Protein AF-A0A0D2K840-F1 (afdb_monomer_lite)

InterPro domains:
  IPR000086 NUDIX hydrolase domain [PF00293] (49-90)
  IPR000086 NUDIX hydrolase domain [PS51462] (26-147)
  IPR015797 NUDIX hydrolase-like domain superfamily [SSF55811] (20-105)
  IPR020084 NUDIX hydrolase, conserved site [PS00893] (66-87)
  IPR047198 Diphosphoinositol polyphosphate phosphohydrolase-like, NUDIX domain [cd04666] (29-93)

Sequence (147 aa):
MPTSVGGPAPISSRQGRDKQRYTEDGARLVAGCIPIRYKGAPGCAGDVEVLLITSRGGKGWVFPKGGWEDDESVESAAKRETVEEAGVRGAIEVSLPEASVICRHQWMRDALQTLAQSRGWDLGTAGGQGDAAGPPGAQFDSGSASL

Secondary structure (DSSP, 8-state):
-----S-PPPSS----STTB-B-TT-PBPEEE---EEE-S-TTS---EEE--EE-TTSSSEE-SEEEPBTTS-HHHHHHHHHHHHH-------S-HHHHHHH-S-HHHHHHHHHHHHHTT-----S-------PPPP----------

Foldseek 3Di:
DPPPFDDDAPPDDDDDCPFFDADPVGHTDKAADFDWDFDDDPPDRTDIDTDWDADPVNPDTDGQMDTDGNPDDSLVRHQNSCCVRPVDGDDDPDDLLVCLVPPPDPVVVVVSVVVCVVVVHDSDDPDDDDDDDDDDDDDPDPDDDDD

Radius of gyration: 18.01 Å; chains: 1; bounding box: 46×38×40 Å

Organism: NCBI:txid145388

pLDDT: mean 75.03, std 22.25, range [23.34, 94.81]

Struc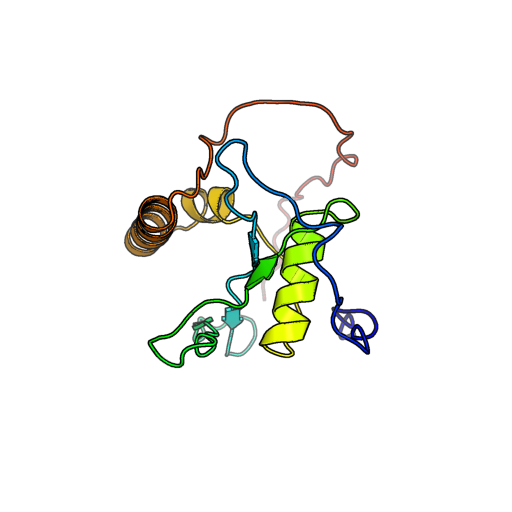ture (mmCIF, N/CA/C/O backbone):
data_AF-A0A0D2K840-F1
#
_entry.id   AF-A0A0D2K840-F1
#
loop_
_atom_site.group_PDB
_atom_site.id
_atom_site.type_symbol
_atom_site.label_atom_id
_atom_site.label_alt_id
_atom_site.label_comp_id
_atom_site.label_asym_id
_atom_site.label_entity_id
_atom_site.label_seq_id
_atom_site.pdbx_PDB_ins_code
_atom_site.Cartn_x
_atom_site.Cartn_y
_atom_site.Cartn_z
_atom_site.occupancy
_atom_site.B_iso_or_equiv
_atom_site.auth_seq_id
_atom_site.auth_comp_id
_atom_site.auth_asym_id
_atom_site.auth_atom_id
_atom_site.pdbx_PDB_model_num
ATOM 1 N N . MET A 1 1 ? -29.984 -2.165 4.321 1.00 33.41 1 MET A N 1
ATOM 2 C CA . MET A 1 1 ? -29.510 -3.065 3.247 1.00 33.41 1 MET A CA 1
ATOM 3 C C . MET A 1 1 ? -27.991 -3.044 3.289 1.00 33.41 1 MET A C 1
ATOM 5 O O . MET A 1 1 ? -27.469 -1.937 3.223 1.00 33.41 1 MET A O 1
ATOM 9 N N . PRO A 1 2 ? -27.264 -4.162 3.457 1.00 42.03 2 PRO A N 1
ATOM 10 C CA . PRO A 1 2 ? -25.822 -4.119 3.269 1.00 42.03 2 PRO A CA 1
ATOM 11 C C . PRO A 1 2 ? -25.580 -3.869 1.779 1.00 42.03 2 PRO A C 1
ATOM 13 O O . PRO A 1 2 ? -25.941 -4.688 0.935 1.00 42.03 2 PRO A O 1
ATOM 16 N N . THR A 1 3 ? -25.045 -2.702 1.436 1.00 41.78 3 THR A N 1
ATOM 17 C CA . THR A 1 3 ? -24.464 -2.477 0.117 1.00 41.78 3 THR A CA 1
ATOM 18 C C . THR A 1 3 ? -23.320 -3.473 -0.012 1.00 41.78 3 THR A C 1
ATOM 20 O O . THR A 1 3 ? -22.365 -3.439 0.759 1.00 41.78 3 THR A O 1
ATOM 23 N N . SER A 1 4 ? -23.452 -4.436 -0.923 1.00 45.66 4 SER A N 1
ATOM 24 C CA . SER A 1 4 ? -22.377 -5.376 -1.232 1.00 45.66 4 SER A CA 1
ATOM 25 C C . SER A 1 4 ? -21.223 -4.582 -1.837 1.00 45.66 4 SER A C 1
ATOM 27 O O . SER A 1 4 ? -21.183 -4.344 -3.044 1.00 45.66 4 SER A O 1
ATOM 29 N N . VAL A 1 5 ? -20.310 -4.101 -0.995 1.00 51.94 5 VAL A N 1
ATOM 30 C CA . VAL A 1 5 ? -19.092 -3.435 -1.444 1.00 51.94 5 VAL A CA 1
ATOM 31 C C . VAL A 1 5 ? -18.189 -4.506 -2.051 1.00 51.94 5 VAL A C 1
ATOM 33 O O . VAL A 1 5 ? -17.613 -5.331 -1.346 1.00 51.94 5 VAL A O 1
ATOM 36 N N . GLY A 1 6 ? -18.084 -4.490 -3.379 1.00 53.41 6 GLY A N 1
ATOM 37 C CA . GLY A 1 6 ? -17.203 -5.362 -4.151 1.00 53.41 6 GLY A CA 1
ATOM 38 C C . GLY A 1 6 ? -17.972 -6.315 -5.061 1.00 53.41 6 GLY A C 1
ATOM 39 O O . GLY A 1 6 ? -18.676 -7.206 -4.595 1.00 53.41 6 GLY A O 1
ATOM 40 N N . GLY A 1 7 ? -17.797 -6.140 -6.374 1.00 56.78 7 GLY A N 1
ATOM 41 C CA . GLY A 1 7 ? -18.183 -7.138 -7.376 1.00 56.78 7 GLY A CA 1
ATOM 42 C C . GLY A 1 7 ? -17.394 -8.453 -7.224 1.00 56.78 7 GLY A C 1
ATOM 43 O O . GLY A 1 7 ? -16.625 -8.605 -6.274 1.00 56.78 7 GLY A O 1
ATOM 44 N N . PRO A 1 8 ? -17.542 -9.429 -8.135 1.00 60.00 8 PRO A N 1
ATOM 45 C CA . PRO A 1 8 ? -16.850 -10.719 -8.045 1.00 60.00 8 PRO A CA 1
ATOM 46 C C . PRO A 1 8 ? -15.324 -10.570 -7.927 1.00 60.00 8 PRO A C 1
ATOM 48 O O . PRO A 1 8 ? -14.746 -9.549 -8.293 1.00 60.00 8 PRO A O 1
ATOM 51 N N . ALA A 1 9 ? -14.665 -11.558 -7.310 1.00 58.28 9 ALA A N 1
ATOM 52 C CA . ALA A 1 9 ? -13.205 -11.524 -7.142 1.00 58.28 9 ALA A CA 1
ATOM 53 C C . ALA A 1 9 ? -12.601 -11.821 -8.505 1.00 58.28 9 ALA A C 1
ATOM 55 O O . ALA A 1 9 ? -13.178 -12.653 -9.211 1.00 58.28 9 ALA A O 1
ATOM 56 N N . PRO A 1 10 ? -11.455 -11.230 -8.871 1.00 62.00 10 PRO A N 1
ATOM 57 C CA . PRO A 1 10 ? -10.674 -11.817 -9.940 1.00 62.00 10 PRO A CA 1
ATOM 58 C C . PRO A 1 10 ? -10.399 -13.281 -9.565 1.00 62.00 10 PRO A C 1
ATOM 60 O O . PRO A 1 10 ? -9.807 -13.566 -8.527 1.00 62.00 10 PRO A O 1
ATOM 63 N N . ILE A 1 11 ? -10.903 -14.211 -10.379 1.00 63.81 11 ILE A N 1
ATOM 64 C CA . ILE A 1 11 ? -10.753 -15.664 -10.174 1.00 63.81 11 ILE A CA 1
ATOM 65 C C . ILE A 1 11 ? -9.340 -16.162 -10.514 1.00 63.81 11 ILE A C 1
ATOM 67 O O . ILE 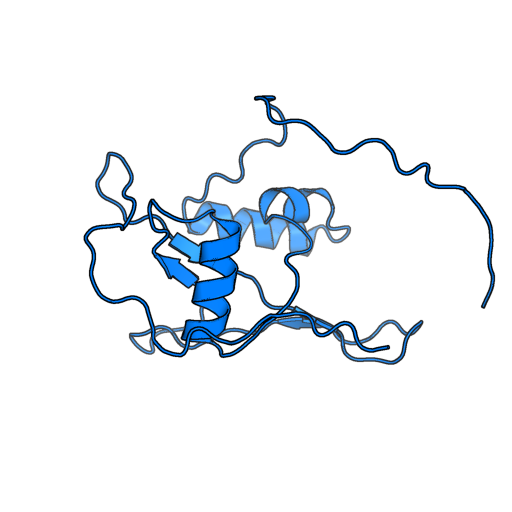A 1 11 ? -9.028 -17.334 -10.328 1.00 63.81 11 ILE A O 1
ATOM 71 N N . SER A 1 12 ? -8.484 -15.271 -11.012 1.00 66.69 12 SER A N 1
ATOM 72 C CA . SER A 1 12 ? -7.088 -15.529 -11.341 1.00 66.69 12 SER A CA 1
ATOM 73 C C . SER A 1 12 ? -6.277 -14.245 -11.204 1.00 66.69 12 SER A C 1
ATOM 75 O O . SER A 1 12 ? -6.725 -13.195 -11.670 1.00 66.69 12 SER A O 1
ATOM 77 N N . SER A 1 13 ? -5.075 -14.342 -10.636 1.00 71.25 13 SER A N 1
ATOM 78 C CA . SER A 1 13 ? -4.103 -13.247 -10.649 1.00 71.25 13 SER A CA 1
ATOM 79 C C . SER A 1 13 ? -3.671 -12.923 -12.076 1.00 71.25 13 SER A C 1
ATOM 81 O O . SER A 1 13 ? -3.530 -13.830 -12.907 1.00 71.25 13 SER A O 1
ATOM 83 N N . ARG A 1 14 ? -3.410 -11.644 -12.358 1.00 73.12 14 ARG A N 1
ATOM 84 C CA . ARG A 1 14 ? -2.777 -11.253 -13.624 1.00 73.12 14 ARG A CA 1
ATOM 85 C C . ARG A 1 14 ? -1.376 -11.868 -13.717 1.00 73.12 14 ARG A C 1
ATOM 87 O O . ARG A 1 14 ? -0.619 -11.880 -12.746 1.00 73.12 14 ARG A O 1
ATOM 94 N N . GLN A 1 15 ? -1.044 -12.423 -14.881 1.00 69.94 15 GLN A N 1
ATOM 95 C CA . GLN A 1 15 ? 0.250 -13.054 -15.155 1.00 69.94 15 GLN A CA 1
ATOM 96 C C . GLN A 1 15 ? 0.970 -12.290 -16.267 1.00 69.94 15 GLN A C 1
ATOM 98 O O . GLN A 1 15 ? 0.340 -11.858 -17.227 1.00 69.94 15 GLN A O 1
ATOM 103 N N . GLY A 1 16 ? 2.292 -12.160 -16.144 1.00 69.19 16 GLY A N 1
ATOM 104 C CA . GLY A 1 16 ? 3.135 -11.443 -17.106 1.00 69.19 16 GLY A CA 1
ATOM 105 C C . GLY A 1 16 ? 3.700 -10.125 -16.567 1.00 69.19 16 GLY A C 1
ATOM 106 O O . GLY A 1 16 ? 3.393 -9.693 -15.453 1.00 69.19 16 GLY A O 1
ATOM 107 N N . ARG A 1 17 ? 4.606 -9.513 -17.338 1.00 74.00 17 ARG A N 1
ATOM 108 C CA . ARG A 1 17 ? 5.218 -8.206 -17.017 1.00 74.00 17 ARG A CA 1
ATOM 109 C C . ARG A 1 17 ? 5.006 -7.151 -18.102 1.00 74.00 17 ARG A C 1
ATOM 111 O O . ARG A 1 17 ? 5.409 -6.014 -17.903 1.00 74.00 17 ARG A O 1
ATOM 118 N N . ASP A 1 18 ? 4.346 -7.511 -19.198 1.00 78.38 18 ASP A N 1
ATOM 119 C CA . ASP A 1 18 ? 4.311 -6.710 -20.428 1.00 78.38 18 ASP A CA 1
ATOM 120 C C . ASP A 1 18 ? 3.556 -5.387 -20.266 1.00 78.38 18 ASP A C 1
ATOM 122 O O . ASP A 1 18 ? 3.884 -4.408 -20.924 1.00 78.38 18 ASP A O 1
ATOM 126 N N . LYS A 1 19 ? 2.582 -5.350 -19.352 1.00 84.12 19 LYS A N 1
ATOM 127 C CA . LYS A 1 19 ? 1.776 -4.162 -19.041 1.00 84.12 19 LYS A CA 1
ATOM 128 C C . LYS A 1 19 ? 2.258 -3.386 -17.819 1.00 84.12 19 LYS A C 1
ATOM 130 O O . LYS A 1 19 ? 1.609 -2.430 -17.408 1.00 84.12 19 LYS A O 1
ATOM 135 N N . GLN A 1 20 ? 3.346 -3.807 -17.170 1.00 85.88 20 GLN A N 1
ATOM 136 C CA . GLN A 1 20 ? 3.809 -3.133 -15.956 1.00 85.88 20 GLN A CA 1
ATOM 137 C C . GLN A 1 20 ? 4.376 -1.758 -16.283 1.00 85.88 20 GLN A C 1
ATOM 139 O O . GLN A 1 20 ? 5.126 -1.592 -17.241 1.00 85.88 20 GLN A O 1
ATOM 144 N N . ARG A 1 21 ? 4.057 -0.777 -15.438 1.00 86.56 21 ARG A N 1
ATOM 145 C CA . ARG A 1 21 ? 4.625 0.562 -15.554 1.00 86.56 21 ARG A CA 1
ATOM 146 C C . ARG A 1 21 ? 5.966 0.654 -14.833 1.00 86.56 21 ARG A C 1
ATOM 148 O O . ARG A 1 21 ? 6.146 0.101 -13.742 1.00 86.56 21 ARG A O 1
ATOM 155 N N . TYR A 1 22 ? 6.874 1.418 -15.426 1.00 88.31 22 TYR A N 1
ATOM 156 C CA . TYR A 1 22 ? 8.200 1.693 -14.892 1.00 88.31 22 TYR A CA 1
ATOM 157 C C . TYR A 1 22 ? 8.471 3.197 -14.915 1.00 88.31 22 TYR A C 1
ATOM 159 O O . TYR A 1 22 ? 7.978 3.905 -15.792 1.00 88.31 22 TYR A O 1
ATOM 167 N N . THR A 1 23 ? 9.233 3.677 -13.942 1.00 86.25 23 THR A N 1
ATOM 168 C CA . THR A 1 23 ? 9.824 5.018 -13.958 1.00 86.25 23 THR A CA 1
ATOM 169 C C . THR A 1 23 ? 10.962 5.092 -14.984 1.00 86.25 23 THR A C 1
ATOM 171 O O . THR A 1 23 ? 11.418 4.066 -15.494 1.00 86.25 23 THR A O 1
ATOM 174 N N . GLU A 1 24 ? 11.445 6.299 -15.289 1.00 85.38 24 GLU A N 1
ATOM 175 C CA . GLU A 1 24 ? 12.546 6.513 -16.246 1.00 85.38 24 GLU A CA 1
ATOM 176 C C . GLU A 1 24 ? 13.852 5.810 -15.831 1.00 85.38 24 GLU A C 1
ATOM 178 O O . GLU A 1 24 ? 14.608 5.344 -16.679 1.00 85.38 24 GLU A O 1
ATOM 183 N N . ASP A 1 25 ? 14.089 5.664 -14.526 1.00 88.69 25 ASP A N 1
ATOM 184 C CA . ASP A 1 25 ? 15.202 4.911 -13.938 1.00 88.69 25 ASP A CA 1
ATOM 185 C C . ASP A 1 25 ? 14.962 3.386 -13.895 1.00 88.69 25 ASP A C 1
ATOM 187 O O . ASP A 1 25 ? 15.792 2.631 -13.388 1.00 88.69 25 ASP A O 1
ATOM 191 N N . GLY A 1 26 ? 13.845 2.907 -14.452 1.00 85.88 26 GLY A N 1
ATOM 192 C CA . GLY A 1 26 ? 13.524 1.485 -14.571 1.00 85.88 26 GLY A CA 1
ATOM 193 C C . GLY A 1 26 ? 12.937 0.856 -13.305 1.00 85.88 26 GLY A C 1
ATOM 194 O O . GLY A 1 26 ? 12.835 -0.373 -13.223 1.00 85.88 26 GLY A O 1
ATOM 195 N N . ALA A 1 27 ? 12.526 1.651 -12.313 1.00 85.38 27 ALA A N 1
ATOM 196 C CA . ALA A 1 27 ? 11.867 1.137 -11.119 1.00 85.38 27 ALA A CA 1
ATOM 197 C C . ALA A 1 27 ? 10.394 0.808 -11.408 1.00 85.38 27 ALA A C 1
ATOM 199 O O . ALA A 1 27 ? 9.666 1.576 -12.031 1.00 85.38 27 ALA A O 1
ATOM 200 N N . ARG A 1 28 ? 9.925 -0.356 -10.945 1.00 88.00 28 ARG A N 1
ATOM 201 C CA . ARG A 1 28 ? 8.531 -0.788 -11.132 1.00 88.00 28 ARG A CA 1
ATOM 202 C C . ARG A 1 28 ? 7.590 0.071 -10.290 1.00 88.00 28 ARG A C 1
ATOM 204 O O . ARG A 1 28 ? 7.735 0.116 -9.067 1.00 88.00 28 ARG A O 1
ATOM 211 N N . LEU A 1 29 ? 6.567 0.642 -10.921 1.00 89.69 29 LEU A N 1
ATOM 212 C CA . LEU A 1 29 ? 5.498 1.332 -10.209 1.00 89.69 29 LEU A CA 1
ATOM 213 C C . LEU A 1 29 ? 4.566 0.333 -9.522 1.00 89.69 29 LEU A C 1
ATOM 215 O O . LEU A 1 29 ? 4.189 -0.702 -10.083 1.00 89.69 29 LEU A O 1
ATOM 219 N N . VAL A 1 30 ? 4.200 0.655 -8.282 1.00 91.38 30 VAL A N 1
ATOM 220 C CA . VAL A 1 30 ? 3.357 -0.188 -7.437 1.00 91.38 30 VAL A CA 1
ATOM 221 C C . VAL A 1 30 ? 2.158 0.575 -6.898 1.00 91.38 30 VAL A C 1
ATOM 223 O O . VAL A 1 30 ? 2.251 1.765 -6.614 1.00 91.38 30 VAL A O 1
ATOM 226 N N . ALA A 1 31 ? 1.053 -0.138 -6.712 1.00 92.56 31 ALA A N 1
ATOM 227 C CA . ALA A 1 31 ? -0.162 0.361 -6.085 1.00 92.56 31 ALA A CA 1
ATOM 228 C C . ALA A 1 31 ? -0.584 -0.581 -4.948 1.00 92.56 31 ALA A C 1
ATOM 230 O O . ALA A 1 31 ? -0.309 -1.782 -4.989 1.00 92.56 31 ALA A O 1
ATOM 231 N N . GLY A 1 32 ? -1.232 -0.039 -3.918 1.00 93.00 32 GLY A N 1
ATOM 232 C CA . GLY A 1 32 ? -1.675 -0.798 -2.750 1.00 93.00 32 GLY A CA 1
ATOM 233 C C . GLY A 1 32 ? -2.576 0.022 -1.834 1.00 93.00 32 GLY A C 1
ATOM 234 O O . GLY A 1 32 ? -2.776 1.217 -2.054 1.00 93.00 32 GLY A O 1
ATOM 235 N N . CYS A 1 33 ? -3.115 -0.621 -0.803 1.00 94.25 33 CYS A N 1
ATOM 236 C CA . CYS A 1 33 ? -3.992 0.014 0.181 1.00 94.25 33 CYS A CA 1
ATOM 237 C C . CYS A 1 33 ? -3.452 -0.183 1.599 1.00 94.25 33 CYS A C 1
ATOM 239 O O . CYS A 1 33 ? -2.734 -1.141 1.866 1.00 94.25 33 CYS A O 1
ATOM 241 N N . ILE A 1 34 ? -3.863 0.686 2.526 1.00 93.44 34 ILE A N 1
ATOM 242 C CA . ILE A 1 34 ? -3.789 0.432 3.970 1.00 93.44 34 ILE A CA 1
ATOM 243 C C . ILE A 1 34 ? -5.183 -0.061 4.382 1.00 93.44 34 ILE A C 1
ATOM 245 O O . ILE A 1 34 ? -6.090 0.764 4.496 1.00 93.44 34 ILE A O 1
ATOM 249 N N . PRO A 1 35 ? -5.418 -1.377 4.545 1.00 94.25 35 PRO A N 1
ATOM 250 C CA . PRO A 1 35 ? -6.750 -1.872 4.857 1.00 94.25 35 PRO A CA 1
ATOM 251 C C . PRO A 1 35 ? -7.052 -1.617 6.333 1.00 94.25 35 PRO A C 1
ATOM 253 O O . PRO A 1 35 ? -6.311 -2.070 7.209 1.00 94.25 35 PRO A O 1
ATOM 256 N N . ILE A 1 36 ? -8.144 -0.900 6.593 1.00 91.25 36 ILE A N 1
ATOM 257 C CA . ILE A 1 36 ? -8.577 -0.508 7.935 1.00 91.25 36 ILE A CA 1
ATOM 258 C C . ILE A 1 36 ? -9.925 -1.152 8.234 1.00 91.25 36 ILE A C 1
ATOM 260 O O . ILE A 1 36 ? -10.838 -1.129 7.409 1.00 91.25 36 ILE A O 1
ATOM 264 N N . ARG A 1 37 ? -10.060 -1.703 9.440 1.00 88.81 37 ARG A N 1
ATOM 265 C CA . ARG A 1 37 ? -11.325 -2.199 9.972 1.00 88.81 37 ARG A CA 1
ATOM 266 C C . ARG A 1 37 ? -11.641 -1.506 11.287 1.00 88.81 37 ARG A C 1
ATOM 268 O O . ARG A 1 37 ? -10.844 -1.548 12.219 1.00 88.81 37 ARG A O 1
ATOM 275 N N . TYR A 1 38 ? -12.833 -0.931 11.366 1.00 86.00 38 TYR A N 1
ATOM 276 C CA . TYR A 1 38 ? -13.387 -0.389 12.601 1.00 86.00 38 TYR A CA 1
ATOM 277 C C . TYR A 1 38 ? -14.196 -1.479 13.307 1.00 86.00 38 TYR A C 1
ATOM 279 O O . TYR A 1 38 ? -15.074 -2.104 12.707 1.00 86.00 38 TYR A O 1
ATOM 287 N N . LYS A 1 39 ? -13.886 -1.739 14.573 1.00 84.06 39 LYS A N 1
ATOM 288 C CA . LYS A 1 39 ? -14.694 -2.571 15.471 1.00 84.06 39 LYS A CA 1
ATOM 289 C C . LYS A 1 39 ? -15.587 -1.665 16.307 1.00 84.06 39 LYS A C 1
ATOM 291 O O . LYS A 1 39 ? -15.178 -0.564 16.622 1.00 84.06 39 LYS A O 1
ATOM 296 N N . GLY A 1 40 ? -16.762 -2.137 16.714 1.00 75.06 40 GLY A N 1
ATOM 297 C CA . GLY A 1 40 ? -17.660 -1.406 17.617 1.00 75.06 40 GLY A CA 1
ATOM 298 C C . GLY A 1 40 ? -19.055 -1.181 17.039 1.00 75.06 40 GLY A C 1
ATOM 299 O O . GLY A 1 40 ? -19.281 -1.336 15.840 1.00 75.06 40 GLY A O 1
ATOM 300 N N . ALA A 1 41 ? -20.005 -0.860 17.918 1.00 72.50 41 ALA A N 1
ATOM 301 C CA . ALA A 1 41 ? -21.354 -0.481 17.516 1.00 72.50 41 ALA A CA 1
ATOM 302 C C . ALA A 1 41 ? -21.362 0.944 16.923 1.00 72.50 41 ALA A C 1
ATOM 304 O O . ALA A 1 41 ? -20.526 1.767 17.313 1.00 72.50 41 ALA A O 1
ATOM 305 N N . PRO A 1 42 ? -22.303 1.264 16.015 1.00 62.41 42 PRO A N 1
ATOM 306 C CA . PRO A 1 42 ? -22.503 2.633 15.544 1.00 62.41 42 PRO A CA 1
ATOM 307 C C . PRO A 1 42 ? -22.639 3.607 16.726 1.00 62.41 42 PRO A C 1
ATOM 309 O O . PRO A 1 42 ? -23.390 3.338 17.659 1.00 62.41 42 PRO A O 1
ATOM 312 N N . GLY A 1 43 ? -21.893 4.716 16.705 1.00 63.06 43 GLY A N 1
ATOM 313 C CA . GLY A 1 43 ? -21.915 5.733 17.769 1.00 63.06 43 GLY A CA 1
ATOM 314 C C . GLY A 1 43 ? -20.935 5.506 18.929 1.00 63.06 43 GLY A C 1
ATOM 315 O O . GLY A 1 43 ? -20.782 6.389 19.770 1.00 63.06 43 GLY A O 1
ATOM 316 N N . CYS A 1 44 ? -20.219 4.378 18.973 1.00 63.41 44 CYS A N 1
ATOM 317 C CA . CYS A 1 44 ? -19.152 4.149 19.949 1.00 63.41 44 CYS A CA 1
ATOM 318 C C . CYS A 1 44 ? -17.773 4.394 19.321 1.00 63.41 44 CYS A C 1
ATOM 320 O O . CYS A 1 44 ? -17.511 3.961 18.199 1.00 63.41 44 CYS A O 1
ATOM 322 N N . ALA A 1 45 ? -16.864 5.044 20.058 1.00 64.06 45 ALA A N 1
ATOM 323 C CA . ALA A 1 45 ? -15.449 5.071 19.696 1.00 64.06 45 ALA A CA 1
ATOM 324 C C . ALA A 1 45 ? -14.898 3.651 19.848 1.00 64.06 45 ALA A C 1
ATOM 326 O O . ALA A 1 45 ? -14.670 3.184 20.961 1.00 64.06 45 ALA A O 1
ATOM 327 N N . GLY A 1 46 ? -14.793 2.937 18.736 1.00 72.19 46 GLY A N 1
ATOM 328 C CA . GLY A 1 46 ? -14.347 1.558 18.732 1.00 72.19 46 GLY A CA 1
ATOM 329 C C . GLY A 1 46 ? -12.927 1.389 18.203 1.00 72.19 46 GLY A C 1
ATOM 330 O O . GLY A 1 46 ? -12.312 2.337 17.708 1.00 72.19 46 GLY A O 1
ATOM 331 N N . ASP A 1 47 ? -12.397 0.177 18.350 1.00 82.38 47 ASP A N 1
ATOM 332 C CA . ASP A 1 47 ? -11.009 -0.117 18.006 1.00 82.38 47 ASP A CA 1
ATOM 333 C C . ASP A 1 47 ? -10.777 -0.044 16.495 1.00 82.38 47 ASP A C 1
ATOM 335 O O . ASP A 1 47 ? -11.589 -0.511 15.688 1.00 82.38 47 ASP A O 1
ATOM 339 N N . VAL A 1 48 ? -9.626 0.506 16.118 1.00 84.88 48 VAL A N 1
ATOM 340 C CA . VAL A 1 48 ? -9.148 0.526 14.736 1.00 84.88 48 VAL A CA 1
ATOM 341 C C . VAL A 1 48 ? -8.112 -0.572 14.568 1.00 84.88 48 VAL A C 1
ATOM 343 O O . VAL A 1 48 ? -7.123 -0.620 15.295 1.00 84.88 48 VAL A O 1
ATOM 346 N N . GLU A 1 49 ? -8.311 -1.428 13.576 1.00 90.38 49 GLU A N 1
ATOM 347 C CA . GLU A 1 49 ? -7.342 -2.445 13.188 1.00 90.38 49 GLU A CA 1
ATOM 348 C C . GLU A 1 49 ? -6.825 -2.193 11.781 1.00 90.38 49 GLU A C 1
ATOM 350 O O . GLU A 1 49 ? -7.587 -1.852 10.876 1.00 90.38 49 GLU A O 1
ATOM 355 N N . VAL A 1 50 ? -5.524 -2.407 11.598 1.00 91.75 50 VAL A N 1
ATOM 356 C CA . VAL A 1 50 ? -4.843 -2.278 10.310 1.00 91.75 50 VAL A CA 1
ATOM 357 C C . VAL A 1 50 ? -4.312 -3.643 9.893 1.00 91.75 50 VAL A C 1
ATOM 359 O O . VAL A 1 50 ? -3.646 -4.317 10.679 1.00 91.75 50 VAL A O 1
ATOM 362 N N . LEU A 1 51 ? -4.596 -4.052 8.657 1.00 94.38 51 LEU A N 1
ATOM 363 C CA . LEU A 1 51 ? -4.111 -5.320 8.118 1.00 94.38 51 LEU A CA 1
ATOM 364 C C . LEU A 1 51 ? -2.724 -5.165 7.492 1.00 94.38 51 LEU A C 1
ATOM 366 O O . LEU A 1 51 ? -2.507 -4.315 6.627 1.00 94.38 51 LEU A O 1
ATOM 370 N N . LEU A 1 52 ? -1.814 -6.059 7.871 1.00 94.81 52 LEU A N 1
ATOM 371 C CA . LEU A 1 52 ? -0.541 -6.269 7.195 1.00 94.81 52 LEU A CA 1
ATOM 372 C C . LEU A 1 52 ? -0.428 -7.730 6.759 1.00 94.81 52 LEU A C 1
ATOM 374 O O . LEU A 1 52 ? -0.987 -8.627 7.389 1.00 94.81 52 LEU A O 1
ATOM 378 N N . ILE A 1 53 ? 0.339 -7.959 5.701 1.00 94.44 53 ILE A N 1
ATOM 379 C CA . ILE A 1 53 ? 0.697 -9.285 5.199 1.00 94.44 53 ILE A CA 1
ATOM 380 C C . ILE A 1 53 ? 2.200 -9.512 5.356 1.00 94.44 53 ILE A C 1
ATOM 382 O O . ILE A 1 53 ? 2.987 -8.569 5.492 1.00 94.44 53 ILE A O 1
ATOM 386 N N . THR A 1 54 ? 2.622 -10.769 5.317 1.00 93.94 54 THR A N 1
ATOM 387 C CA . THR A 1 54 ? 4.043 -11.104 5.276 1.00 93.94 54 THR A CA 1
ATOM 388 C C . THR A 1 54 ? 4.607 -10.819 3.885 1.00 93.94 54 THR A C 1
ATOM 390 O O . THR A 1 54 ? 3.992 -11.091 2.857 1.00 93.94 54 THR A O 1
ATOM 393 N N . SER A 1 55 ? 5.805 -10.241 3.830 1.00 89.56 55 SER A N 1
ATOM 394 C CA . SER A 1 55 ? 6.507 -10.043 2.559 1.00 89.56 55 SER A CA 1
ATOM 395 C C . SER A 1 55 ? 6.806 -11.386 1.873 1.00 89.56 55 SER A C 1
ATOM 397 O O . SER A 1 55 ? 7.045 -12.387 2.545 1.00 89.56 55 SER A O 1
ATOM 399 N N . ARG A 1 56 ? 6.898 -11.400 0.533 1.00 79.75 56 ARG A N 1
ATOM 400 C CA . ARG A 1 56 ? 7.217 -12.609 -0.266 1.00 79.75 56 ARG A CA 1
ATOM 401 C C . ARG A 1 56 ? 8.519 -13.319 0.151 1.00 79.75 56 ARG A C 1
ATOM 403 O O . ARG A 1 56 ? 8.678 -14.500 -0.123 1.00 79.75 56 ARG A O 1
ATOM 410 N N . GLY A 1 57 ? 9.445 -12.611 0.805 1.00 80.75 57 GLY A N 1
ATOM 411 C CA . GLY A 1 57 ? 10.692 -13.172 1.343 1.00 80.75 57 GLY A CA 1
ATOM 412 C C . GLY A 1 57 ? 10.646 -13.540 2.831 1.00 80.75 57 GLY A C 1
ATOM 413 O O . GLY A 1 57 ? 11.677 -13.918 3.378 1.00 80.75 57 GLY A O 1
ATOM 414 N N . GLY A 1 58 ? 9.506 -13.364 3.506 1.00 81.38 58 GLY A N 1
ATOM 415 C CA . GLY A 1 58 ? 9.308 -13.677 4.926 1.00 81.38 58 GLY A CA 1
ATOM 416 C C . GLY A 1 58 ? 10.010 -12.739 5.918 1.00 81.38 58 GLY A C 1
ATOM 417 O O . GLY A 1 58 ? 9.946 -12.967 7.120 1.00 81.38 58 GLY A O 1
ATOM 418 N N . LYS A 1 59 ? 10.672 -11.673 5.453 1.00 82.00 59 LYS A N 1
ATOM 419 C CA . LYS A 1 59 ? 11.546 -10.811 6.278 1.00 82.00 59 LYS A CA 1
ATOM 420 C C . LYS A 1 59 ? 10.852 -9.574 6.862 1.00 82.00 59 LYS A C 1
ATOM 422 O O . LYS A 1 59 ? 11.520 -8.603 7.202 1.00 82.00 59 LYS A O 1
ATOM 427 N N . GLY A 1 60 ? 9.525 -9.574 6.954 1.00 89.81 60 GLY A N 1
ATOM 428 C CA . GLY A 1 60 ? 8.794 -8.454 7.545 1.00 89.81 60 GLY A CA 1
ATOM 429 C C . GLY A 1 60 ? 7.359 -8.318 7.066 1.00 89.81 60 GLY A C 1
ATOM 430 O O . GLY A 1 60 ? 6.914 -9.044 6.173 1.00 89.81 60 GLY A O 1
ATOM 431 N N . TRP A 1 61 ? 6.677 -7.354 7.676 1.00 92.38 61 TRP A N 1
ATOM 432 C CA . TRP A 1 61 ? 5.291 -6.997 7.412 1.00 92.38 61 TRP A CA 1
ATOM 433 C C . TRP A 1 61 ? 5.202 -5.866 6.395 1.00 92.38 61 TRP A C 1
ATOM 435 O O . TRP A 1 61 ? 5.978 -4.909 6.437 1.00 92.38 61 TRP A O 1
ATOM 445 N N . VAL A 1 62 ? 4.255 -5.980 5.473 1.00 92.56 62 VAL A N 1
ATOM 446 C CA . VAL A 1 62 ? 3.976 -4.971 4.452 1.00 92.56 62 VAL A CA 1
ATOM 447 C C . VAL A 1 62 ? 2.475 -4.787 4.305 1.00 92.56 62 VAL A C 1
ATOM 449 O O . VAL A 1 62 ? 1.691 -5.671 4.643 1.00 92.56 62 VAL A O 1
ATOM 452 N N . PHE A 1 63 ? 2.078 -3.637 3.777 1.00 93.94 63 PHE A N 1
ATOM 453 C CA . PHE A 1 63 ? 0.723 -3.473 3.274 1.00 93.94 63 PHE A CA 1
ATOM 454 C C . PHE A 1 63 ? 0.537 -4.258 1.968 1.00 93.94 63 PHE A C 1
ATOM 456 O O . PHE A 1 63 ? 1.514 -4.377 1.216 1.00 93.94 63 PHE A O 1
ATOM 463 N N . PRO A 1 64 ? -0.680 -4.764 1.688 1.00 94.25 64 PRO A N 1
ATOM 464 C CA . PRO A 1 64 ? -1.008 -5.375 0.405 1.00 94.25 64 PRO A CA 1
ATOM 465 C C . PRO A 1 64 ? -0.723 -4.407 -0.743 1.00 94.25 64 PRO A C 1
ATOM 467 O O . PRO A 1 64 ? -1.226 -3.278 -0.755 1.00 94.25 64 PRO A O 1
ATOM 470 N N . LYS A 1 65 ? 0.134 -4.825 -1.674 1.00 93.12 65 LYS A N 1
ATOM 471 C CA . LYS A 1 65 ? 0.562 -4.006 -2.810 1.00 93.12 65 LYS A CA 1
ATOM 472 C C . LYS A 1 65 ? 1.162 -4.862 -3.924 1.00 93.12 65 LYS A C 1
ATOM 474 O O . LYS A 1 65 ? 1.890 -5.821 -3.673 1.00 93.12 65 LYS A O 1
ATOM 479 N N . GLY A 1 66 ? 1.073 -4.378 -5.151 1.00 91.56 66 GLY A N 1
ATOM 480 C CA . GLY A 1 66 ? 1.796 -4.981 -6.265 1.00 91.56 66 GLY A CA 1
ATOM 481 C C . GLY A 1 66 ? 1.891 -4.053 -7.454 1.00 91.56 66 GLY A C 1
ATOM 482 O O . GLY A 1 66 ? 1.955 -2.844 -7.270 1.00 91.56 66 GLY A O 1
ATOM 483 N N . GLY A 1 67 ? 2.036 -4.605 -8.654 1.00 91.50 67 GLY A N 1
ATOM 484 C CA . GLY A 1 67 ? 2.373 -3.788 -9.818 1.00 91.50 67 GLY A CA 1
ATOM 485 C C . GLY A 1 67 ? 1.189 -2.988 -10.309 1.00 91.50 67 GLY A C 1
ATOM 486 O O . GLY A 1 67 ? 0.087 -3.515 -10.382 1.00 91.50 67 GLY A O 1
ATOM 487 N N . TRP A 1 68 ? 1.452 -1.749 -10.704 1.00 92.94 68 TRP A N 1
ATOM 488 C CA . TRP A 1 68 ? 0.485 -0.955 -11.442 1.00 92.94 68 TRP A CA 1
ATOM 489 C C . TRP A 1 68 ? 0.653 -1.196 -12.945 1.00 92.94 68 TRP A C 1
ATOM 491 O O . TRP A 1 68 ? 1.745 -0.996 -13.488 1.00 92.94 68 TRP A O 1
ATOM 501 N N . GLU A 1 69 ? -0.415 -1.652 -13.600 1.00 91.06 69 GLU A N 1
ATOM 502 C CA . GLU A 1 69 ? -0.437 -1.904 -15.042 1.00 91.06 69 GLU A CA 1
ATOM 503 C C . GLU A 1 69 ? -0.924 -0.687 -15.858 1.00 91.06 69 GLU A C 1
ATOM 505 O O . GLU A 1 69 ? -1.536 0.250 -15.337 1.00 91.06 69 GLU A O 1
ATOM 510 N N . ASP A 1 70 ? -0.595 -0.637 -17.149 1.00 89.44 70 ASP A N 1
ATOM 511 C CA . ASP A 1 70 ? -0.944 0.459 -18.066 1.00 89.44 70 ASP A CA 1
ATOM 512 C C . ASP A 1 70 ? -2.443 0.553 -18.393 1.00 89.44 70 ASP A C 1
ATOM 514 O O . ASP A 1 70 ? -2.952 1.654 -18.605 1.00 89.44 70 ASP A O 1
ATOM 518 N N . ASP A 1 71 ? -3.165 -0.562 -18.316 1.00 90.88 71 ASP A N 1
ATOM 519 C CA . ASP A 1 71 ? -4.583 -0.687 -18.656 1.00 90.88 71 ASP A CA 1
ATOM 520 C C . ASP A 1 71 ? -5.554 -0.475 -17.478 1.00 90.88 71 ASP A C 1
ATOM 522 O O . ASP A 1 71 ? -6.753 -0.737 -17.606 1.00 90.88 71 ASP A O 1
ATOM 526 N N . GLU A 1 72 ? -5.067 0.016 -16.335 1.00 89.69 72 GLU A N 1
ATOM 527 C CA . GLU A 1 72 ? -5.879 0.268 -15.141 1.00 89.69 72 GLU A CA 1
ATOM 528 C C . GLU A 1 72 ? -5.529 1.587 -14.426 1.00 89.69 72 GLU A C 1
ATOM 530 O O . GLU A 1 72 ? -4.415 2.115 -14.516 1.00 89.69 72 GLU A O 1
ATOM 535 N N . SER A 1 73 ? -6.494 2.128 -13.672 1.00 92.25 73 SER A N 1
ATOM 536 C CA . SER A 1 73 ? -6.237 3.246 -12.757 1.00 92.25 73 SER A CA 1
ATOM 537 C C . SER A 1 73 ? -5.456 2.778 -11.524 1.00 92.25 73 SER A C 1
ATOM 539 O O . SER A 1 73 ? -5.544 1.614 -11.131 1.00 92.25 73 SER A O 1
ATOM 541 N N . VAL A 1 74 ? -4.741 3.693 -10.861 1.00 92.00 74 VAL A N 1
ATOM 542 C CA . VAL A 1 74 ? -3.996 3.391 -9.622 1.00 92.00 74 VAL A CA 1
ATOM 543 C C . VAL A 1 74 ? -4.904 2.829 -8.519 1.00 92.00 74 VAL A C 1
ATOM 545 O O . VAL A 1 74 ? -4.524 1.909 -7.800 1.00 92.00 74 VAL A O 1
ATOM 548 N N . GLU A 1 75 ? -6.138 3.324 -8.424 1.00 93.19 75 GLU A N 1
ATOM 549 C CA . GLU A 1 75 ? -7.145 2.860 -7.464 1.00 93.19 75 GLU A CA 1
ATOM 550 C C . GLU A 1 75 ? -7.632 1.445 -7.787 1.00 93.19 75 GLU A C 1
ATOM 552 O O . GLU A 1 75 ? -7.840 0.633 -6.884 1.00 93.19 75 GLU A O 1
ATOM 557 N N . SER A 1 76 ? -7.816 1.145 -9.077 1.00 93.00 76 SER A N 1
ATOM 558 C CA . SER A 1 76 ? -8.211 -0.188 -9.539 1.00 93.00 76 SER A CA 1
ATOM 559 C C . SER A 1 76 ? -7.096 -1.196 -9.277 1.00 93.00 76 SER A C 1
ATOM 561 O O . SER A 1 76 ? -7.370 -2.258 -8.717 1.00 93.00 76 SER A O 1
ATOM 563 N N . ALA A 1 77 ? -5.846 -0.815 -9.560 1.00 93.38 77 ALA A N 1
ATOM 564 C CA . ALA A 1 77 ? -4.660 -1.600 -9.241 1.00 93.38 77 ALA A CA 1
ATOM 565 C C . ALA A 1 77 ? -4.558 -1.869 -7.733 1.00 93.38 77 ALA A C 1
ATOM 567 O O . ALA A 1 77 ? -4.429 -3.013 -7.310 1.00 93.38 77 ALA A O 1
ATOM 568 N N . ALA A 1 78 ? -4.703 -0.835 -6.898 1.00 94.38 78 ALA A N 1
ATOM 569 C CA . ALA A 1 78 ? -4.639 -0.964 -5.444 1.00 94.38 78 ALA A CA 1
ATOM 570 C C . ALA A 1 78 ? -5.721 -1.910 -4.884 1.00 94.38 78 ALA A C 1
ATOM 572 O O . ALA A 1 78 ? -5.424 -2.772 -4.051 1.00 94.38 78 ALA A O 1
ATOM 573 N N . LYS A 1 79 ? -6.966 -1.800 -5.373 1.00 93.69 79 LYS A N 1
ATOM 574 C CA . LYS A 1 79 ? -8.067 -2.710 -5.006 1.00 93.69 79 LYS A CA 1
ATOM 575 C C . LYS A 1 79 ? -7.782 -4.143 -5.450 1.00 93.69 79 LYS A C 1
ATOM 577 O O . LYS A 1 79 ? -7.965 -5.062 -4.655 1.00 93.69 79 LYS A O 1
ATOM 582 N N . ARG A 1 80 ? -7.334 -4.333 -6.695 1.00 94.19 80 ARG 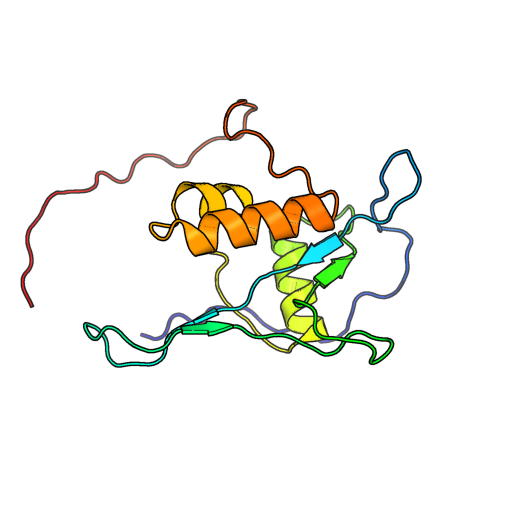A N 1
ATOM 583 C CA . ARG A 1 80 ? -6.983 -5.648 -7.249 1.00 94.19 80 ARG A CA 1
ATOM 584 C C . ARG A 1 80 ? -5.891 -6.316 -6.416 1.00 94.19 80 ARG A C 1
ATOM 586 O O . ARG A 1 80 ? -6.111 -7.416 -5.926 1.00 94.19 80 ARG A O 1
ATOM 593 N N . GLU A 1 81 ? -4.775 -5.630 -6.189 1.00 94.06 81 GLU A N 1
ATOM 594 C CA . GLU A 1 81 ? -3.634 -6.147 -5.422 1.00 94.06 81 GLU A CA 1
ATOM 595 C C . GLU A 1 81 ? -4.013 -6.465 -3.968 1.00 94.06 81 GLU A C 1
ATOM 597 O O . GLU A 1 81 ? -3.589 -7.476 -3.413 1.00 94.06 81 GLU A O 1
ATOM 602 N N . THR A 1 82 ? -4.880 -5.657 -3.348 1.00 94.69 82 THR A N 1
ATOM 603 C CA . THR A 1 82 ? -5.378 -5.933 -1.988 1.00 94.69 82 THR A CA 1
ATOM 604 C C . THR A 1 82 ? -6.220 -7.209 -1.930 1.00 94.69 82 THR A C 1
ATOM 606 O O . THR A 1 82 ? -6.108 -7.987 -0.979 1.00 94.69 82 THR A O 1
ATOM 609 N N . VAL A 1 83 ? -7.035 -7.463 -2.955 1.00 94.06 83 VAL A N 1
ATOM 610 C CA . VAL A 1 83 ? -7.791 -8.716 -3.064 1.00 94.06 83 VAL A CA 1
ATOM 611 C C . VAL A 1 83 ? -6.856 -9.893 -3.343 1.00 94.06 83 VAL A C 1
ATOM 613 O O . VAL A 1 83 ? -7.006 -10.934 -2.712 1.00 94.06 83 VAL A O 1
ATOM 616 N N . GLU A 1 84 ? -5.889 -9.742 -4.246 1.00 92.56 84 GLU A N 1
ATOM 617 C CA . GLU A 1 84 ? -4.966 -10.814 -4.638 1.00 92.56 84 GLU A CA 1
ATOM 618 C C . GLU A 1 84 ? -4.019 -11.227 -3.500 1.00 92.56 84 GLU A C 1
ATOM 620 O O . GLU A 1 84 ? -3.812 -12.420 -3.288 1.00 92.56 84 GLU A O 1
ATOM 625 N N . GLU A 1 85 ? -3.461 -10.275 -2.746 1.00 92.38 85 GLU A N 1
ATOM 626 C CA . GLU A 1 85 ? -2.484 -10.582 -1.693 1.00 92.38 85 GLU A CA 1
ATOM 627 C C . GLU A 1 85 ? -3.111 -10.863 -0.321 1.00 92.38 85 GLU A C 1
ATOM 629 O O . GLU A 1 85 ? -2.516 -11.585 0.481 1.00 92.38 85 GLU A O 1
ATOM 634 N N . ALA A 1 86 ? -4.286 -10.295 -0.026 1.00 92.94 86 ALA A N 1
ATOM 635 C CA . ALA A 1 86 ? -4.897 -10.378 1.303 1.00 92.94 86 ALA A CA 1
ATOM 636 C C . ALA A 1 86 ? -6.337 -10.913 1.318 1.00 92.94 86 ALA A C 1
ATOM 638 O O . ALA A 1 86 ? -6.874 -11.170 2.394 1.00 92.94 86 ALA A O 1
ATOM 639 N N . GLY A 1 87 ? -6.989 -11.070 0.161 1.00 93.44 87 GLY A N 1
ATOM 640 C CA . GLY A 1 87 ? -8.385 -11.512 0.083 1.00 93.44 87 GLY A CA 1
ATOM 641 C C . GLY A 1 87 ? -9.396 -10.489 0.613 1.00 93.44 87 GLY A C 1
ATOM 642 O O . GLY A 1 87 ? -10.544 -10.845 0.879 1.00 93.44 87 GLY A O 1
ATOM 643 N N . VAL A 1 88 ? -8.989 -9.227 0.788 1.00 92.06 88 VAL A N 1
ATOM 644 C CA . VAL A 1 88 ? -9.800 -8.180 1.428 1.00 92.06 88 VAL A CA 1
ATOM 645 C C . VAL A 1 88 ? -10.365 -7.203 0.407 1.00 92.06 88 VAL A C 1
ATOM 647 O O . VAL A 1 88 ? -9.722 -6.857 -0.579 1.00 92.06 88 VAL A O 1
ATOM 650 N N . ARG A 1 89 ? -11.590 -6.735 0.667 1.00 92.31 89 ARG A N 1
ATOM 651 C CA . ARG A 1 89 ? -12.313 -5.753 -0.147 1.00 92.31 89 ARG A CA 1
ATOM 652 C C . ARG A 1 89 ? -12.814 -4.606 0.707 1.00 92.31 89 ARG A C 1
ATOM 654 O O . ARG A 1 89 ? -13.145 -4.798 1.872 1.00 92.31 89 ARG A O 1
ATOM 661 N N . GLY A 1 90 ? -12.943 -3.446 0.080 1.00 90.06 90 GLY A N 1
ATOM 662 C CA . GLY A 1 90 ? -13.518 -2.257 0.689 1.00 90.06 90 GLY A CA 1
ATOM 663 C C . GLY A 1 90 ? -13.608 -1.106 -0.306 1.00 90.06 90 GLY A C 1
ATOM 664 O O . GLY A 1 90 ? -13.243 -1.246 -1.479 1.00 90.06 90 GLY A O 1
ATOM 665 N N . ALA A 1 91 ? -14.108 0.027 0.176 1.00 91.19 91 ALA A N 1
ATOM 666 C CA . ALA A 1 91 ? -14.007 1.293 -0.530 1.00 91.19 91 ALA A CA 1
ATOM 667 C C . ALA A 1 91 ? -12.648 1.937 -0.220 1.00 91.19 91 ALA A C 1
ATOM 669 O O . ALA A 1 91 ? -12.123 1.792 0.883 1.00 91.19 91 ALA A O 1
ATOM 670 N N . ILE A 1 92 ? -12.072 2.628 -1.204 1.00 92.06 92 ILE A N 1
ATOM 671 C CA . ILE A 1 92 ? -10.980 3.565 -0.936 1.00 92.06 92 ILE A CA 1
ATOM 672 C C . ILE A 1 92 ? -11.668 4.870 -0.556 1.00 92.06 92 ILE A C 1
ATOM 674 O O . ILE A 1 92 ? -12.378 5.428 -1.387 1.00 92.06 92 ILE A O 1
ATOM 678 N N . GLU A 1 93 ? -11.498 5.293 0.692 1.00 90.62 93 GLU A N 1
ATOM 679 C CA . GLU A 1 93 ? -12.095 6.533 1.199 1.00 90.62 93 GLU A CA 1
ATOM 680 C C . GLU A 1 93 ? -11.299 7.753 0.729 1.00 90.62 93 GLU A C 1
ATOM 682 O O . GLU A 1 93 ? -11.872 8.717 0.238 1.00 90.62 93 GLU A O 1
ATOM 687 N N . VAL A 1 94 ? -9.969 7.696 0.863 1.00 92.19 94 VAL A N 1
ATOM 688 C CA . VAL A 1 94 ? -9.052 8.802 0.558 1.00 92.19 94 VAL A CA 1
ATOM 689 C C . VAL A 1 94 ? -7.707 8.290 0.057 1.00 92.19 94 VAL A C 1
ATOM 691 O O . VAL A 1 94 ? -7.304 7.155 0.338 1.00 92.19 94 VAL A O 1
ATOM 694 N N . SER A 1 95 ? -6.985 9.151 -0.657 1.00 91.62 95 SER A N 1
ATOM 695 C CA . SER A 1 95 ? -5.596 8.889 -1.047 1.00 91.62 95 SER A CA 1
ATOM 696 C C . SER A 1 95 ? -4.627 9.062 0.135 1.00 91.62 95 SER A C 1
ATOM 698 O O . SER A 1 95 ? -4.938 9.725 1.124 1.00 91.62 95 SER A O 1
ATOM 700 N N . LEU A 1 96 ? -3.420 8.488 0.047 1.00 88.88 96 LEU A N 1
ATOM 701 C CA . LEU A 1 96 ? -2.394 8.651 1.088 1.00 88.88 96 LEU A CA 1
ATOM 702 C C . LEU A 1 96 ? -1.981 10.126 1.306 1.00 88.88 96 LEU A C 1
ATOM 704 O O . LEU A 1 96 ? -1.889 10.533 2.469 1.00 88.88 96 LEU A O 1
ATOM 708 N N . PRO A 1 97 ? -1.785 10.949 0.252 1.00 88.88 97 PRO A N 1
ATOM 709 C CA . PRO A 1 97 ? -1.554 12.384 0.419 1.00 88.88 97 PRO A CA 1
ATOM 710 C C . PRO A 1 97 ? -2.698 13.087 1.147 1.00 88.88 97 PRO A C 1
ATOM 712 O O . PRO A 1 97 ? -2.467 13.798 2.123 1.00 88.88 97 PRO A O 1
ATOM 715 N N . GLU A 1 98 ? -3.939 12.838 0.731 1.00 90.38 98 GLU A N 1
ATOM 716 C CA . GLU A 1 98 ? -5.125 13.432 1.346 1.00 90.38 98 GLU A CA 1
ATOM 717 C C . GLU A 1 98 ? -5.253 13.032 2.821 1.00 90.38 98 GLU A C 1
ATOM 719 O O . GLU A 1 98 ? -5.407 13.897 3.685 1.00 90.38 98 GLU A O 1
ATOM 724 N N . ALA A 1 99 ? -5.067 11.745 3.138 1.00 89.88 99 ALA A N 1
ATOM 725 C CA . ALA A 1 99 ? -5.048 11.231 4.506 1.00 89.88 99 ALA A CA 1
ATOM 726 C C . ALA A 1 99 ? -4.003 11.943 5.381 1.00 89.88 99 ALA A C 1
ATOM 728 O O . ALA A 1 99 ? -4.277 12.248 6.544 1.00 89.88 99 ALA A O 1
ATOM 729 N N . SER A 1 100 ? -2.822 12.246 4.828 1.00 87.94 100 SER A N 1
ATOM 730 C CA . SER A 1 100 ? -1.755 12.954 5.548 1.00 87.94 100 SER A CA 1
ATOM 731 C C . SER A 1 100 ? -2.123 14.397 5.917 1.00 87.94 100 SER A C 1
ATOM 733 O O . SER A 1 100 ? -1.564 14.938 6.869 1.00 87.94 100 SER A O 1
ATOM 735 N N . VAL A 1 101 ? -3.091 14.999 5.219 1.00 88.81 101 VAL A N 1
ATOM 736 C CA . VAL A 1 101 ? -3.582 16.360 5.476 1.00 88.81 101 VAL A CA 1
ATOM 737 C C . VAL A 1 101 ? -4.787 16.344 6.414 1.00 88.81 101 VAL A C 1
ATOM 739 O O . VAL A 1 101 ? -4.814 17.085 7.396 1.00 88.81 101 VAL A O 1
ATOM 742 N N . ILE A 1 102 ? -5.777 15.488 6.148 1.00 90.00 102 ILE A N 1
ATOM 743 C CA . ILE A 1 102 ? -7.055 15.503 6.879 1.00 90.00 102 ILE A CA 1
ATOM 744 C C . ILE A 1 102 ? -6.995 14.776 8.228 1.00 90.00 102 ILE A C 1
ATOM 746 O O . ILE A 1 102 ? -7.877 14.953 9.074 1.00 90.00 102 ILE A O 1
ATOM 750 N N . CYS A 1 103 ? -5.984 13.928 8.456 1.00 86.25 103 CYS A N 1
ATOM 751 C CA . CYS A 1 103 ? -5.885 13.175 9.701 1.00 86.25 103 CYS A CA 1
ATOM 752 C C . CYS A 1 103 ? -5.697 14.125 10.889 1.00 86.25 103 CYS A C 1
ATOM 754 O O . CYS A 1 103 ? -4.735 14.886 10.946 1.00 86.25 103 CYS A O 1
ATOM 756 N N . ARG A 1 104 ? -6.587 14.051 11.887 1.00 88.44 104 ARG A N 1
ATOM 757 C CA . ARG A 1 104 ? -6.569 14.945 13.062 1.00 88.44 104 ARG A CA 1
ATOM 758 C C . ARG A 1 104 ? -5.364 14.725 13.978 1.00 88.44 104 ARG A C 1
ATOM 760 O O . ARG A 1 104 ? -4.935 15.650 14.664 1.00 88.44 104 ARG A O 1
ATOM 767 N N . HIS A 1 105 ? -4.809 13.518 13.988 1.00 84.19 105 HIS A N 1
ATOM 768 C CA . HIS A 1 105 ? -3.746 13.138 14.909 1.00 84.19 105 HIS A CA 1
ATOM 769 C C . HIS A 1 105 ? -2.363 13.405 14.309 1.00 84.19 105 HIS A C 1
ATOM 771 O O . HIS A 1 105 ? -1.976 12.757 13.339 1.00 84.19 105 HIS A O 1
ATOM 777 N N . GLN A 1 106 ? -1.600 14.320 14.922 1.00 85.62 106 GLN A N 1
ATOM 778 C CA . GLN A 1 106 ? -0.251 14.692 14.466 1.00 85.62 106 GLN A CA 1
ATOM 779 C C . GLN A 1 106 ? 0.662 13.473 14.302 1.00 85.62 106 GLN A C 1
ATOM 781 O O . GLN A 1 106 ? 1.263 13.311 13.249 1.00 85.62 106 GLN A O 1
ATOM 786 N N . TRP A 1 107 ? 0.676 12.568 15.286 1.00 87.31 107 TRP A N 1
ATOM 787 C CA . TRP A 1 107 ? 1.510 11.364 15.241 1.00 87.31 107 TRP A CA 1
ATOM 788 C C . TRP A 1 107 ? 1.235 10.491 14.007 1.00 87.31 107 TRP A C 1
ATOM 790 O O . TRP A 1 107 ? 2.152 9.878 13.468 1.00 87.31 107 TRP A O 1
ATOM 800 N N . MET A 1 108 ? -0.017 10.437 13.542 1.00 87.25 108 MET A N 1
ATOM 801 C CA . MET A 1 108 ? -0.386 9.654 12.365 1.00 87.25 108 MET A CA 1
ATOM 802 C C . MET A 1 108 ? 0.027 10.383 11.089 1.00 87.25 108 MET A C 1
ATOM 804 O O . MET A 1 108 ? 0.561 9.750 10.186 1.00 87.25 108 MET A O 1
ATOM 808 N N . ARG A 1 109 ? -0.158 11.708 11.014 1.00 89.50 109 ARG A N 1
ATOM 809 C CA . ARG A 1 109 ? 0.347 12.501 9.881 1.00 89.50 109 ARG A CA 1
ATOM 810 C C . ARG A 1 109 ? 1.852 12.304 9.707 1.00 89.50 109 ARG A C 1
ATOM 812 O O . ARG A 1 109 ? 2.292 11.971 8.609 1.00 89.50 109 ARG A O 1
ATOM 819 N N . ASP A 1 110 ? 2.606 12.407 10.799 1.00 89.31 110 ASP A N 1
ATOM 820 C CA . ASP A 1 110 ? 4.058 12.222 10.804 1.00 89.31 110 ASP A CA 1
ATOM 821 C C . ASP A 1 110 ? 4.435 10.797 10.380 1.00 89.31 110 ASP A C 1
ATOM 823 O O . ASP A 1 110 ? 5.356 10.608 9.587 1.00 89.31 110 ASP A O 1
ATOM 827 N N . ALA A 1 111 ? 3.692 9.785 10.845 1.00 88.69 111 ALA A N 1
ATOM 828 C CA . ALA A 1 111 ? 3.896 8.398 10.438 1.00 88.69 111 ALA A CA 1
ATOM 829 C C . ALA A 1 111 ? 3.639 8.183 8.936 1.00 88.69 111 ALA A C 1
ATOM 831 O O . ALA A 1 111 ? 4.435 7.516 8.276 1.00 88.69 111 ALA A O 1
ATOM 832 N N . LEU A 1 112 ? 2.569 8.760 8.376 1.00 88.50 112 LEU A N 1
ATOM 833 C CA . LEU A 1 112 ? 2.247 8.652 6.947 1.00 88.50 112 LEU A CA 1
ATOM 834 C C . LEU A 1 112 ? 3.292 9.367 6.079 1.00 88.50 112 LEU A C 1
ATOM 836 O O . LEU A 1 112 ? 3.722 8.823 5.062 1.00 88.50 112 LEU A O 1
ATOM 840 N N . GLN A 1 113 ? 3.751 10.545 6.507 1.00 87.38 113 GLN A N 1
ATOM 841 C CA . GLN A 1 113 ? 4.817 11.284 5.828 1.00 87.38 113 GLN A CA 1
ATOM 842 C C . GLN A 1 113 ? 6.151 10.535 5.895 1.00 87.38 113 GLN A C 1
ATOM 844 O O . GLN A 1 113 ? 6.813 10.367 4.874 1.00 87.38 113 GLN A O 1
ATOM 849 N N . THR A 1 114 ? 6.515 10.018 7.070 1.00 88.25 114 THR A N 1
ATOM 850 C CA . THR A 1 114 ? 7.737 9.222 7.261 1.00 88.25 114 THR A CA 1
ATOM 851 C C . THR A 1 114 ? 7.695 7.956 6.411 1.00 88.25 114 THR A C 1
ATOM 853 O O . THR A 1 114 ? 8.680 7.610 5.758 1.00 88.25 114 THR A O 1
ATOM 856 N N . LEU A 1 115 ? 6.547 7.271 6.371 1.00 84.31 115 LEU A N 1
ATOM 857 C CA . LEU A 1 115 ? 6.346 6.104 5.521 1.00 84.31 115 LEU A CA 1
ATOM 858 C C . LEU A 1 115 ? 6.587 6.462 4.054 1.00 84.31 115 LEU A C 1
ATOM 860 O O . LEU A 1 115 ? 7.373 5.779 3.398 1.00 84.31 115 LEU A O 1
ATOM 864 N N . ALA A 1 116 ? 5.968 7.532 3.558 1.00 84.44 116 ALA A N 1
ATOM 865 C CA . ALA A 1 116 ? 6.132 7.957 2.176 1.00 84.44 116 ALA A CA 1
ATOM 866 C C . ALA A 1 116 ? 7.587 8.321 1.845 1.00 84.44 116 ALA A C 1
ATOM 868 O O . ALA A 1 116 ? 8.151 7.783 0.893 1.00 84.44 116 ALA A O 1
ATOM 869 N N . GLN A 1 117 ? 8.240 9.121 2.692 1.00 83.75 117 GLN A N 1
ATOM 870 C CA . GLN A 1 117 ? 9.650 9.496 2.538 1.00 83.75 117 GLN A CA 1
ATOM 871 C C . GLN A 1 117 ? 10.571 8.268 2.526 1.00 83.75 117 GLN A C 1
ATOM 873 O O . GLN A 1 117 ? 11.419 8.140 1.646 1.00 83.75 117 GLN A O 1
ATOM 878 N N . SER A 1 118 ?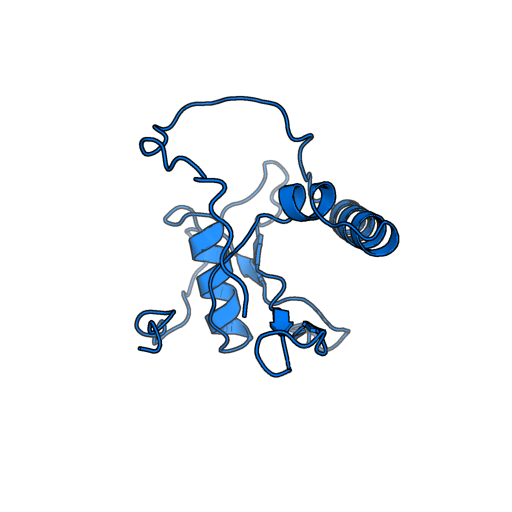 10.364 7.315 3.443 1.00 82.88 118 SER A N 1
ATOM 879 C CA . SER A 1 118 ? 11.165 6.081 3.519 1.00 82.88 118 SER A CA 1
ATOM 880 C C . SER A 1 118 ? 11.044 5.191 2.278 1.00 82.88 118 SER A C 1
ATOM 882 O O . SER A 1 118 ? 11.902 4.345 2.026 1.00 82.88 118 SER A O 1
ATOM 884 N N . ARG A 1 119 ? 9.961 5.356 1.511 1.00 77.50 119 ARG A N 1
ATOM 885 C CA . ARG A 1 119 ? 9.670 4.600 0.291 1.00 77.50 119 ARG A CA 1
ATOM 886 C C . ARG A 1 119 ? 9.970 5.386 -0.982 1.00 77.50 119 ARG A C 1
ATOM 888 O O . ARG A 1 119 ? 9.769 4.835 -2.060 1.00 77.50 119 ARG A O 1
ATOM 895 N N . GLY A 1 120 ? 10.435 6.632 -0.861 1.00 74.62 120 GLY A N 1
ATOM 896 C CA . GLY A 1 120 ? 10.604 7.538 -1.996 1.00 74.62 120 GLY A CA 1
ATOM 897 C C . GLY A 1 120 ? 9.284 7.847 -2.705 1.00 74.62 120 GLY A C 1
ATOM 898 O O . GLY A 1 120 ? 9.279 8.089 -3.905 1.00 74.62 120 GLY A O 1
ATOM 899 N N . TRP A 1 121 ? 8.155 7.771 -1.994 1.00 76.69 121 TRP A N 1
ATOM 900 C CA . TRP A 1 121 ? 6.853 8.130 -2.544 1.00 76.69 121 TRP A CA 1
ATOM 901 C C . TRP A 1 121 ? 6.697 9.642 -2.485 1.00 76.69 121 TRP A C 1
ATOM 903 O O . TRP A 1 121 ? 6.658 10.219 -1.396 1.00 76.69 121 TRP A O 1
ATOM 913 N N . ASP A 1 122 ? 6.586 10.272 -3.650 1.00 66.56 122 ASP A N 1
ATOM 914 C CA . ASP A 1 122 ? 6.167 11.663 -3.719 1.00 66.56 122 ASP A CA 1
ATOM 915 C C . ASP A 1 122 ? 4.667 11.729 -3.417 1.00 66.56 122 ASP A C 1
ATOM 917 O O . ASP A 1 122 ? 3.837 11.257 -4.195 1.00 66.56 122 ASP A O 1
ATOM 921 N N . LEU A 1 123 ? 4.314 12.258 -2.244 1.00 61.25 123 LEU A N 1
ATOM 922 C CA . LEU A 1 123 ? 2.912 12.480 -1.898 1.00 61.25 123 LEU A CA 1
ATOM 923 C C . LEU A 1 123 ? 2.320 13.665 -2.671 1.00 61.25 123 LEU A C 1
ATOM 925 O O . LEU A 1 123 ? 1.106 13.834 -2.655 1.00 61.25 123 LEU A O 1
ATOM 929 N N . GLY A 1 124 ? 3.144 14.467 -3.351 1.00 50.97 124 GLY A N 1
ATOM 930 C CA . GLY A 1 124 ? 2.737 15.741 -3.914 1.00 50.97 124 GLY A CA 1
ATOM 931 C C . GLY A 1 124 ? 2.344 16.730 -2.811 1.00 50.97 124 GLY A C 1
ATOM 932 O O . GLY A 1 124 ? 1.665 16.412 -1.833 1.00 50.97 124 GLY A O 1
ATOM 933 N N . THR A 1 125 ? 2.738 17.990 -2.951 1.00 40.84 125 THR A N 1
ATOM 934 C CA . THR A 1 125 ? 2.005 19.058 -2.267 1.00 40.84 125 THR A CA 1
ATOM 935 C C . THR A 1 125 ? 0.611 19.099 -2.878 1.00 40.84 125 THR A C 1
ATOM 937 O O . THR A 1 125 ? 0.494 19.297 -4.085 1.00 40.84 125 THR A O 1
ATOM 940 N N . ALA A 1 126 ? -0.442 18.902 -2.082 1.00 41.59 126 ALA A N 1
ATOM 941 C CA . ALA A 1 126 ? -1.815 19.117 -2.529 1.00 41.59 126 ALA A CA 1
ATOM 942 C C . ALA A 1 126 ? -1.953 20.555 -3.078 1.00 41.59 126 ALA A C 1
ATOM 944 O O . ALA A 1 126 ? -2.076 21.510 -2.315 1.00 41.59 126 ALA A O 1
ATOM 945 N N . GLY A 1 127 ? -1.852 20.710 -4.400 1.00 37.38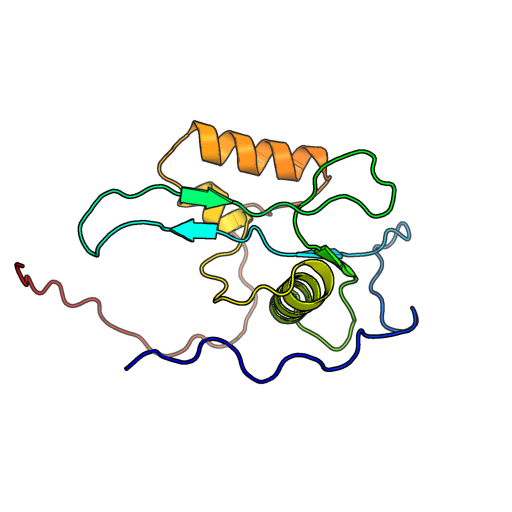 127 GLY A N 1
ATOM 946 C CA . GLY A 1 127 ? -1.843 22.004 -5.078 1.00 37.38 127 GLY A CA 1
ATOM 947 C C . GLY A 1 127 ? -1.329 21.915 -6.516 1.00 37.38 127 GLY A C 1
ATOM 948 O O . GLY A 1 127 ? -0.152 22.152 -6.763 1.00 37.38 127 GLY A O 1
ATOM 949 N N . GLY A 1 128 ? -2.217 21.608 -7.468 1.00 29.41 128 GLY A N 1
ATOM 950 C CA . GLY A 1 128 ? -1.935 21.698 -8.907 1.00 29.41 128 GLY A CA 1
ATOM 951 C C . GLY A 1 128 ? -3.002 21.022 -9.776 1.00 29.41 128 GLY A C 1
ATOM 952 O O . GLY A 1 128 ? -3.113 19.805 -9.788 1.00 29.41 128 GLY A O 1
ATOM 953 N N . GLN A 1 129 ? -3.803 21.835 -10.462 1.00 34.25 129 GLN A N 1
ATOM 954 C CA . GLN A 1 129 ? -4.989 21.514 -11.268 1.00 34.25 129 GLN A CA 1
ATOM 955 C C . GLN A 1 129 ? -4.647 20.874 -12.631 1.00 34.25 129 GLN A C 1
ATOM 957 O O . GLN A 1 129 ? -3.652 21.254 -13.243 1.00 34.25 129 GLN A O 1
ATOM 962 N N . GLY A 1 130 ? -5.507 19.975 -13.131 1.00 30.41 130 GLY A N 1
ATOM 963 C CA . GLY A 1 130 ? -5.418 19.407 -14.486 1.00 30.41 130 GLY A CA 1
ATOM 964 C C . GLY A 1 130 ? -6.570 18.456 -14.846 1.00 30.41 130 GLY A C 1
ATOM 965 O O . GLY A 1 130 ? -6.383 17.248 -14.892 1.00 30.41 130 GLY A O 1
ATOM 966 N N . ASP A 1 131 ? -7.757 19.034 -15.042 1.00 35.50 131 ASP A N 1
ATOM 967 C CA . ASP A 1 131 ? -8.869 18.636 -15.926 1.00 35.50 131 ASP A CA 1
ATOM 968 C C . ASP A 1 131 ? -9.339 17.167 -16.032 1.00 35.50 131 ASP A C 1
ATOM 970 O O . ASP A 1 131 ? -8.947 16.420 -16.926 1.00 35.50 131 ASP A O 1
ATOM 974 N N . ALA A 1 132 ? -10.371 16.828 -15.248 1.00 35.22 132 ALA A N 1
ATOM 975 C CA . ALA A 1 132 ? -11.508 16.028 -15.718 1.00 35.22 132 ALA A CA 1
ATOM 976 C C . ALA A 1 132 ? -12.757 16.337 -14.870 1.00 35.22 132 ALA A C 1
ATOM 978 O O . ALA A 1 132 ? -12.707 16.345 -13.644 1.00 35.22 132 ALA A O 1
ATOM 979 N N . ALA A 1 133 ? -13.858 16.639 -15.557 1.00 31.62 133 ALA A N 1
ATOM 980 C CA . ALA A 1 133 ? -15.173 17.046 -15.062 1.00 31.62 133 ALA A CA 1
ATOM 981 C C . ALA A 1 133 ? -15.587 16.494 -13.679 1.00 31.62 133 ALA A C 1
ATOM 983 O O . ALA A 1 133 ? -15.782 15.292 -13.500 1.00 31.62 133 ALA A O 1
ATOM 984 N N . GLY A 1 134 ? -15.807 17.402 -12.724 1.00 33.34 134 GLY A N 1
ATOM 985 C CA . GLY A 1 134 ? -16.458 17.083 -11.454 1.00 33.34 134 GLY A CA 1
ATOM 986 C C . GLY A 1 134 ? -17.958 16.800 -11.637 1.00 33.34 134 GLY A C 1
ATOM 987 O O . GLY A 1 134 ? -18.595 17.424 -12.493 1.00 33.34 134 GLY A O 1
ATOM 988 N N . PRO A 1 135 ? -18.556 15.890 -10.848 1.00 35.62 135 PRO A N 1
ATOM 989 C CA . PRO A 1 135 ? -20.005 15.765 -10.787 1.00 35.62 135 PRO A CA 1
ATOM 990 C C . PRO A 1 135 ? -20.623 16.993 -10.081 1.00 35.62 135 PRO A C 1
ATOM 992 O O . PRO A 1 135 ? -19.977 17.610 -9.229 1.00 35.62 135 PRO A O 1
ATOM 995 N N . PRO A 1 136 ? -21.863 17.377 -10.437 1.00 32.56 136 PRO A N 1
ATOM 996 C CA . PRO A 1 136 ? -22.521 18.565 -9.907 1.00 32.56 136 PRO A CA 1
ATOM 997 C C . PRO A 1 136 ? -22.879 18.401 -8.424 1.00 32.56 136 PRO A C 1
ATOM 999 O O . PRO A 1 136 ? -23.028 17.292 -7.914 1.00 32.56 136 PRO A O 1
ATOM 1002 N N . GLY A 1 137 ? -22.983 19.544 -7.745 1.00 35.34 137 GLY A N 1
ATOM 1003 C CA . GLY A 1 137 ? -22.940 19.677 -6.294 1.00 35.34 137 GLY A CA 1
ATOM 1004 C C . GLY A 1 137 ? -23.945 18.844 -5.500 1.00 35.34 137 GLY A C 1
ATOM 1005 O O . GLY A 1 137 ? -25.121 18.747 -5.839 1.00 35.34 137 GLY A O 1
ATOM 1006 N N . ALA A 1 138 ? -23.474 18.347 -4.358 1.00 30.88 138 ALA A N 1
ATOM 1007 C CA . ALA A 1 138 ? -24.316 18.027 -3.219 1.00 30.88 138 ALA A CA 1
ATOM 1008 C C . ALA A 1 138 ? -24.078 19.108 -2.155 1.00 30.88 138 ALA A C 1
ATOM 1010 O O . ALA A 1 138 ? -23.005 19.195 -1.559 1.00 30.88 138 ALA A O 1
ATOM 1011 N N . GLN A 1 139 ? -25.073 19.977 -1.973 1.00 27.42 139 GLN A N 1
ATOM 1012 C CA . GLN A 1 139 ? -25.161 20.876 -0.828 1.00 27.42 139 GLN A CA 1
ATOM 1013 C C . GLN A 1 139 ? -25.160 20.032 0.452 1.00 27.42 139 GLN A C 1
ATOM 1015 O O . GLN A 1 139 ? -26.018 19.168 0.626 1.00 27.42 139 GLN A O 1
ATOM 1020 N N . PHE A 1 140 ? -2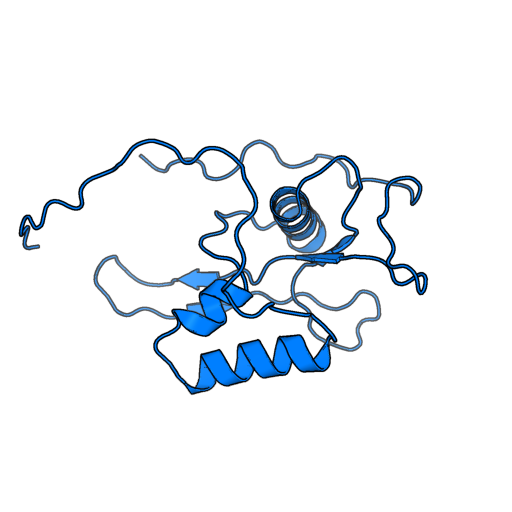4.213 20.291 1.354 1.00 28.08 140 PHE A N 1
ATOM 1021 C CA . PHE A 1 140 ? -24.350 19.873 2.743 1.00 28.08 140 PHE A CA 1
ATOM 1022 C C . PHE A 1 140 ? -25.392 20.783 3.386 1.00 28.08 140 PHE A C 1
ATOM 1024 O O . PHE A 1 140 ? -25.101 21.928 3.728 1.00 28.08 140 PHE A O 1
ATOM 1031 N N . ASP A 1 141 ? -26.620 20.283 3.487 1.00 25.81 141 ASP A N 1
ATOM 1032 C CA . ASP A 1 141 ? -27.640 20.901 4.318 1.00 25.81 141 ASP A CA 1
ATOM 1033 C C . ASP A 1 141 ? -27.240 20.700 5.784 1.00 25.81 141 ASP A C 1
ATOM 1035 O O . ASP A 1 141 ? -27.062 19.576 6.264 1.00 25.81 141 ASP A O 1
ATOM 1039 N N . SER A 1 142 ? -27.035 21.808 6.488 1.00 34.75 142 SER A N 1
ATOM 1040 C CA . SER A 1 142 ? -26.837 21.842 7.930 1.00 34.75 142 SER A CA 1
ATOM 1041 C C . SER A 1 142 ? -28.180 21.578 8.614 1.00 34.75 142 SER A C 1
ATOM 1043 O O . SER A 1 142 ? -28.817 22.493 9.132 1.00 34.75 142 SER A O 1
ATOM 1045 N N . GLY A 1 143 ? -28.622 20.323 8.582 1.00 24.09 143 GLY A N 1
ATOM 1046 C CA . GLY A 1 143 ? -29.814 19.839 9.264 1.00 24.09 143 GLY A CA 1
ATOM 1047 C C . GLY A 1 143 ? -29.425 18.953 10.438 1.00 24.09 143 GLY A C 1
ATOM 1048 O O . GLY A 1 143 ? -28.838 17.888 10.261 1.00 24.09 143 GLY A O 1
ATOM 1049 N N . SER A 1 144 ? -29.743 19.400 11.648 1.00 36.16 144 SER A N 1
ATOM 1050 C CA . SER A 1 144 ? -29.685 18.584 12.852 1.00 36.16 144 SER A CA 1
ATOM 1051 C C . SER A 1 144 ? -30.526 17.315 12.696 1.00 36.16 144 SER A C 1
ATOM 1053 O O . SER A 1 144 ? -31.675 17.359 12.264 1.00 36.16 144 SER A O 1
ATOM 1055 N N . ALA A 1 145 ? -29.986 16.182 13.132 1.00 23.62 145 ALA A N 1
ATOM 1056 C CA . ALA A 1 145 ? -30.805 15.059 13.560 1.00 23.62 145 ALA A CA 1
ATOM 1057 C C . ALA A 1 145 ? -30.060 14.294 14.652 1.00 23.62 145 ALA A C 1
ATOM 1059 O O . ALA A 1 145 ? -29.098 13.571 14.404 1.00 23.62 145 ALA A O 1
ATOM 1060 N N . SER A 1 146 ? -30.511 14.528 15.879 1.00 23.34 146 SER A N 1
ATOM 1061 C CA . SER A 1 146 ? -30.229 13.715 17.051 1.00 23.34 146 SER A CA 1
ATOM 1062 C C . SER A 1 146 ? -30.789 12.304 16.860 1.00 23.34 146 SER A C 1
ATOM 1064 O O . SER A 1 146 ? -31.989 12.163 16.623 1.00 23.34 146 SER A O 1
ATOM 1066 N N . LEU A 1 147 ? -29.927 11.295 16.986 1.00 30.30 147 LEU A N 1
ATOM 1067 C CA . LEU A 1 147 ? -29.949 10.173 17.945 1.00 30.30 147 LEU A CA 1
ATOM 1068 C C . LEU A 1 147 ? -28.922 9.124 17.504 1.00 30.30 147 LEU A C 1
ATOM 1070 O O . LEU A 1 147 ? -29.017 8.648 16.353 1.00 30.30 147 LEU A O 1
#